Protein AF-A0A9W8QSR6-F1 (afdb_monomer)

Foldseek 3Di:
DDKDKDKALQQADDPVNVQLQQDDQPPPPDDDDDDDPDPPPRSVVNLVLVVWFQKKWKDHHPATWMAGNPDPSRSHDTHGDHDPDDDDHRIMMMMGHTDPPHDPVVVVVVVVPDDLCVVVVDPPDQWDADPPPTGDTRGDPPDDD

Nearest PDB structures (foldseek):
  7zub-assembly1_B  TM=6.641E-01  e=3.926E-04  Homo sapiens
  6xld-assembly1_B  TM=6.385E-01  e=3.926E-04  Saccharomyces cerevisiae S288C
  6xle-assembly1_B  TM=6.512E-01  e=6.565E-04  Saccharomyces cerevisiae S288C
  6xlf-assembly1_B  TM=6.147E-01  e=9.654E-04  Saccharomyces cerevisiae S288C
  9etj-assembly2_B  TM=2.345E-01  e=3.381E+00  Mus musculus

Organism: NCBI:txid195108

Structure (mmCIF, N/CA/C/O backbone):
data_AF-A0A9W8QSR6-F1
#
_entry.id   AF-A0A9W8QSR6-F1
#
loop_
_atom_site.group_PDB
_atom_site.id
_atom_site.type_symbol
_atom_site.label_atom_id
_atom_site.label_alt_id
_atom_site.label_comp_id
_atom_site.label_asym_id
_atom_site.label_entity_id
_atom_site.label_seq_id
_atom_site.pdbx_PDB_ins_code
_atom_site.Cartn_x
_atom_site.Cartn_y
_atom_site.Cartn_z
_atom_site.occupancy
_atom_site.B_iso_or_equiv
_atom_site.auth_seq_id
_atom_site.auth_comp_id
_atom_site.auth_asym_id
_atom_site.auth_atom_id
_atom_site.pdbx_PDB_model_num
ATOM 1 N N . MET A 1 1 ? 2.294 -12.683 -12.577 1.00 61.47 1 MET A N 1
ATOM 2 C CA . MET A 1 1 ? 2.414 -11.416 -11.819 1.00 61.47 1 MET A CA 1
ATOM 3 C C . MET A 1 1 ? 1.342 -11.433 -10.750 1.00 61.47 1 MET A C 1
ATOM 5 O O . MET A 1 1 ? 0.193 -11.645 -11.115 1.00 61.47 1 MET A O 1
ATOM 9 N N . ALA A 1 2 ? 1.711 -11.288 -9.477 1.00 81.69 2 ALA A N 1
ATOM 10 C CA . ALA A 1 2 ? 0.778 -11.377 -8.354 1.00 81.69 2 ALA A CA 1
ATOM 11 C C . ALA A 1 2 ? 0.391 -9.978 -7.850 1.00 81.69 2 ALA A C 1
ATOM 13 O O . ALA A 1 2 ? 1.235 -9.079 -7.768 1.00 81.69 2 ALA A O 1
ATOM 14 N N . LEU A 1 3 ? -0.896 -9.800 -7.553 1.00 86.19 3 LEU A N 1
ATOM 15 C CA . LEU A 1 3 ? -1.447 -8.606 -6.922 1.00 86.19 3 LEU A CA 1
ATOM 16 C C . LEU A 1 3 ? -2.001 -9.004 -5.557 1.00 86.19 3 LEU A C 1
ATOM 18 O O . LEU A 1 3 ? -2.858 -9.883 -5.478 1.00 86.19 3 LEU A O 1
ATOM 22 N N . THR A 1 4 ? -1.546 -8.331 -4.505 1.00 85.12 4 THR A N 1
ATOM 23 C CA . THR A 1 4 ? -1.991 -8.597 -3.133 1.00 85.12 4 THR A CA 1
ATOM 24 C C . THR A 1 4 ? -2.639 -7.347 -2.558 1.00 85.12 4 THR A C 1
ATOM 26 O O . THR A 1 4 ? -2.044 -6.269 -2.548 1.00 85.12 4 THR A O 1
ATOM 29 N N . ARG A 1 5 ? -3.875 -7.488 -2.074 1.00 86.88 5 ARG A N 1
ATOM 30 C CA . ARG A 1 5 ? -4.658 -6.402 -1.478 1.00 86.88 5 ARG A CA 1
ATOM 31 C C . ARG A 1 5 ? -4.655 -6.488 0.044 1.00 86.88 5 ARG A C 1
ATOM 33 O O . ARG A 1 5 ? -4.823 -7.566 0.609 1.00 86.88 5 ARG A O 1
ATOM 40 N N . ILE A 1 6 ? -4.518 -5.333 0.685 1.00 84.88 6 ILE A N 1
ATOM 41 C CA . ILE A 1 6 ? -4.589 -5.143 2.132 1.00 84.88 6 ILE A CA 1
ATOM 42 C C . ILE A 1 6 ? -5.612 -4.040 2.404 1.00 84.88 6 ILE A C 1
ATOM 44 O O . ILE A 1 6 ? -5.491 -2.939 1.872 1.00 84.88 6 ILE A O 1
ATOM 48 N N . ASP A 1 7 ? -6.606 -4.318 3.242 1.00 85.06 7 ASP A N 1
ATOM 49 C CA . ASP A 1 7 ? -7.569 -3.319 3.705 1.00 85.06 7 ASP A CA 1
ATOM 50 C C . ASP A 1 7 ? -7.373 -3.062 5.204 1.00 85.06 7 ASP A C 1
ATOM 52 O O . ASP A 1 7 ? -7.379 -3.985 6.020 1.00 85.06 7 ASP A O 1
ATOM 56 N N . CYS A 1 8 ? -7.221 -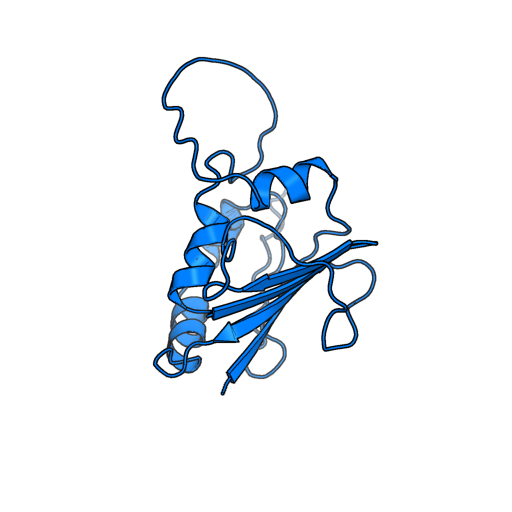1.791 5.567 1.00 80.81 8 CYS A N 1
ATOM 57 C CA . CYS A 1 8 ? -6.999 -1.333 6.935 1.00 80.81 8 CYS A CA 1
ATOM 58 C C . CYS A 1 8 ? -8.215 -0.553 7.450 1.00 80.81 8 CYS A C 1
ATOM 60 O O . CYS A 1 8 ? -8.917 0.110 6.686 1.00 80.81 8 CYS A O 1
ATOM 62 N N . ASN A 1 9 ? -8.414 -0.548 8.772 1.00 80.81 9 ASN A N 1
ATOM 63 C CA . ASN A 1 9 ? -9.481 0.209 9.443 1.00 80.81 9 ASN A CA 1
ATOM 64 C C . ASN A 1 9 ? -9.250 1.733 9.490 1.00 80.81 9 ASN A C 1
ATOM 66 O O . ASN A 1 9 ? -10.038 2.451 10.106 1.00 80.81 9 ASN A O 1
ATOM 70 N N . GLU A 1 10 ? -8.171 2.218 8.876 1.00 80.56 10 GLU A N 1
ATOM 71 C CA . GLU A 1 10 ? -7.898 3.641 8.709 1.00 80.56 10 GLU A CA 1
ATOM 72 C C . GLU A 1 10 ? -8.948 4.261 7.779 1.00 80.56 10 GLU A C 1
ATOM 74 O O . GLU A 1 10 ? -9.149 3.781 6.663 1.00 80.56 10 GLU A O 1
ATOM 79 N N . ARG A 1 11 ? -9.638 5.310 8.233 1.00 79.38 11 ARG A N 1
ATOM 80 C CA . ARG A 1 11 ? -10.828 5.853 7.548 1.00 79.38 11 ARG A CA 1
ATOM 81 C C . ARG A 1 11 ? -10.495 6.902 6.493 1.00 79.38 11 ARG A C 1
ATOM 83 O O . ARG A 1 11 ? -11.344 7.227 5.667 1.00 79.38 11 ARG A O 1
ATOM 90 N N . GLY A 1 12 ? -9.279 7.428 6.523 1.00 83.75 12 GLY A N 1
ATOM 91 C CA . GLY A 1 12 ? -8.827 8.433 5.578 1.00 83.75 12 GLY A CA 1
ATOM 92 C C . GLY A 1 12 ? -7.492 9.009 6.008 1.00 83.75 12 GLY A C 1
ATOM 93 O O . GLY A 1 12 ? -7.317 9.405 7.157 1.00 83.75 12 GLY A O 1
ATOM 94 N N . PHE A 1 13 ? -6.553 9.082 5.076 1.00 84.19 13 PHE A N 1
ATOM 95 C CA . PHE A 1 13 ? -5.287 9.749 5.314 1.00 84.19 13 PHE A CA 1
ATOM 96 C C . PHE A 1 13 ? -5.512 11.245 5.486 1.00 84.19 13 PHE A C 1
ATOM 98 O O . PHE A 1 13 ? -6.247 11.871 4.724 1.00 84.19 13 PHE A O 1
ATOM 105 N N . SER A 1 14 ? -4.849 11.825 6.482 1.00 83.31 14 SER A N 1
ATOM 106 C CA . SER A 1 14 ? -4.699 13.270 6.558 1.00 83.31 14 SER A CA 1
ATOM 107 C C . SER A 1 14 ? -3.550 13.718 5.654 1.00 83.31 14 SER A C 1
ATOM 109 O O . SER A 1 14 ? -2.715 12.912 5.227 1.00 83.31 14 SER A O 1
ATOM 111 N N . LYS A 1 15 ? -3.445 15.026 5.406 1.00 80.25 15 LYS A N 1
ATOM 112 C CA . LYS A 1 15 ? -2.279 15.599 4.718 1.00 80.25 15 LYS A CA 1
ATOM 113 C C . LYS A 1 15 ? -0.971 15.194 5.412 1.00 80.25 15 LYS A C 1
ATOM 115 O O . LYS A 1 15 ? -0.012 14.828 4.741 1.00 80.25 15 LYS A O 1
ATOM 120 N N . GLN A 1 16 ? -0.962 15.173 6.745 1.00 78.81 16 GLN A N 1
ATOM 121 C CA . GLN A 1 16 ? 0.189 14.751 7.540 1.00 78.81 16 GLN A CA 1
ATOM 122 C C . GLN A 1 16 ? 0.524 13.269 7.323 1.00 78.81 16 GLN A C 1
ATOM 124 O O . GLN A 1 16 ? 1.702 12.928 7.246 1.00 78.81 16 GLN A O 1
ATOM 129 N N . SER A 1 17 ? -0.479 12.392 7.174 1.00 77.94 17 SER A N 1
ATOM 130 C CA . SER A 1 17 ? -0.262 10.980 6.825 1.00 77.94 17 SER A CA 1
ATOM 131 C C . SER A 1 17 ? 0.415 10.838 5.461 1.00 77.94 17 SER A C 1
ATOM 133 O O . SER A 1 17 ? 1.378 10.085 5.328 1.00 77.94 17 SER A O 1
ATOM 135 N N . ILE A 1 18 ? -0.045 11.595 4.458 1.00 80.81 18 ILE A N 1
ATOM 136 C CA . ILE A 1 18 ? 0.555 11.607 3.117 1.00 80.81 18 ILE A CA 1
ATOM 137 C C . ILE A 1 18 ? 2.003 12.091 3.195 1.00 80.81 18 ILE A C 1
ATOM 139 O O . ILE A 1 18 ? 2.907 11.402 2.728 1.00 80.81 18 ILE A O 1
ATOM 143 N N . GLU A 1 19 ? 2.243 13.234 3.837 1.00 79.12 19 GLU A N 1
ATOM 144 C CA . GLU A 1 19 ? 3.587 13.789 4.013 1.00 79.12 19 GLU A CA 1
ATOM 145 C C . GLU A 1 19 ? 4.520 12.813 4.740 1.00 79.12 19 GLU A C 1
ATOM 147 O O . GLU A 1 19 ? 5.661 12.632 4.320 1.00 79.12 19 GLU A O 1
ATOM 152 N N . ALA A 1 20 ? 4.050 12.141 5.794 1.00 77.00 20 ALA A N 1
ATOM 153 C CA . ALA A 1 20 ? 4.835 11.154 6.532 1.00 77.00 20 ALA A CA 1
ATOM 154 C C . ALA A 1 20 ? 5.246 9.958 5.660 1.00 77.00 20 ALA A C 1
ATOM 156 O O . ALA A 1 20 ? 6.387 9.510 5.739 1.00 77.00 20 ALA A O 1
ATOM 157 N N . ILE A 1 21 ? 4.353 9.473 4.793 1.00 77.31 21 ILE A N 1
ATOM 158 C CA . ILE A 1 21 ? 4.634 8.358 3.876 1.00 77.31 21 ILE A CA 1
ATOM 159 C C . ILE A 1 21 ? 5.577 8.788 2.741 1.00 77.31 21 ILE A C 1
ATOM 161 O O . ILE A 1 21 ? 6.387 7.983 2.272 1.00 77.31 21 ILE A O 1
ATOM 165 N N . CYS A 1 22 ? 5.503 10.050 2.309 1.00 76.25 22 CYS A N 1
ATOM 166 C CA . CYS A 1 22 ? 6.346 10.610 1.249 1.00 76.25 22 CYS A CA 1
ATOM 167 C C . CYS A 1 22 ? 7.730 11.054 1.745 1.00 76.25 22 CYS A C 1
ATOM 169 O O . CYS A 1 22 ? 8.661 11.163 0.948 1.00 76.25 22 CYS A O 1
ATOM 171 N N . ARG A 1 23 ? 7.903 11.288 3.052 1.00 69.00 23 ARG A N 1
ATOM 172 C CA . ARG A 1 23 ? 9.198 11.675 3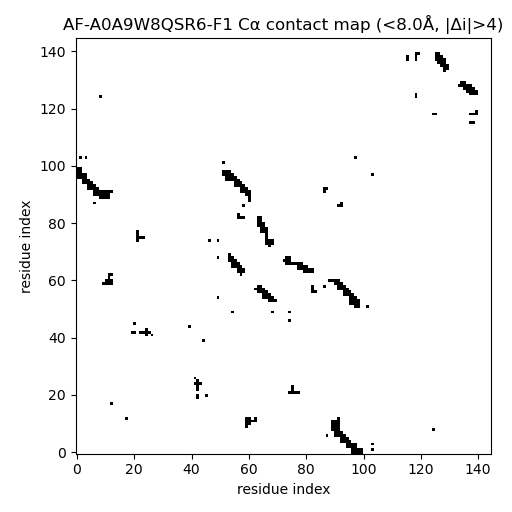.622 1.00 69.00 23 ARG A CA 1
ATOM 173 C C . ARG A 1 23 ? 10.267 10.625 3.295 1.00 69.00 23 ARG A C 1
ATOM 175 O O . ARG A 1 23 ? 10.117 9.432 3.556 1.00 69.00 23 ARG A O 1
ATOM 182 N N . ILE A 1 24 ? 11.362 11.101 2.709 1.00 5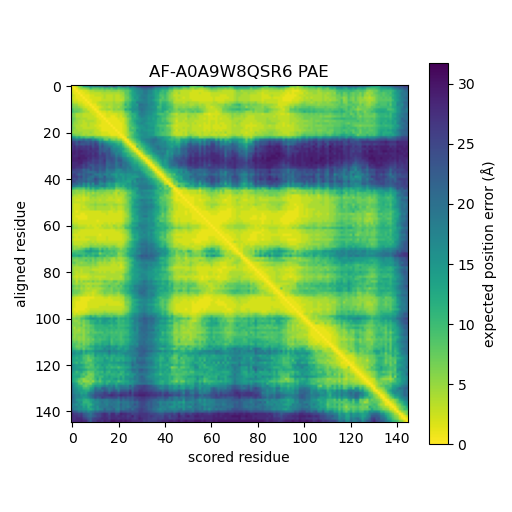4.50 24 ILE A N 1
ATOM 183 C CA . ILE A 1 24 ? 12.640 10.385 2.629 1.00 54.50 24 ILE A CA 1
ATOM 184 C C . ILE A 1 24 ? 13.160 10.269 4.061 1.00 54.50 24 ILE A C 1
ATOM 186 O O . ILE A 1 24 ? 13.005 11.227 4.818 1.00 54.50 24 ILE A O 1
ATOM 190 N N . CYS A 1 25 ? 13.755 9.132 4.430 1.00 44.88 25 CYS A N 1
ATOM 191 C CA . CYS A 1 25 ? 14.377 8.885 5.730 1.00 44.88 25 CYS A CA 1
ATOM 192 C C . CYS A 1 25 ? 15.292 10.042 6.177 1.00 44.88 25 CYS A C 1
ATOM 194 O O . CYS A 1 25 ? 16.505 10.001 5.997 1.00 44.88 25 CYS A O 1
ATOM 196 N N . LYS A 1 26 ? 14.733 11.059 6.834 1.00 39.19 26 LYS A N 1
ATOM 197 C CA . LYS A 1 26 ? 15.457 11.865 7.806 1.00 39.19 26 LYS A CA 1
ATOM 198 C C . LYS A 1 26 ? 15.461 11.035 9.079 1.00 39.19 26 LYS A C 1
ATOM 200 O O . LYS A 1 26 ? 14.629 11.224 9.959 1.00 39.19 26 LYS A O 1
ATOM 205 N N . SER A 1 27 ? 16.384 10.081 9.152 1.00 41.09 27 SER A N 1
ATOM 206 C CA . SER A 1 27 ? 16.832 9.550 10.435 1.00 41.09 27 SER A CA 1
ATOM 207 C C . SER A 1 27 ? 17.461 10.709 11.204 1.00 41.09 27 SER A C 1
ATOM 209 O O . SER A 1 27 ? 18.668 10.907 11.155 1.00 41.09 27 SER A O 1
ATOM 211 N N . ILE A 1 28 ? 16.646 11.522 11.873 1.00 33.09 28 ILE A N 1
ATOM 212 C CA . ILE A 1 28 ? 17.136 12.497 12.838 1.00 33.09 28 ILE A CA 1
ATOM 213 C C . ILE A 1 28 ? 17.096 11.801 14.189 1.00 33.09 28 ILE A C 1
ATOM 215 O O . ILE A 1 28 ? 16.097 11.779 14.901 1.00 33.09 28 ILE A O 1
ATOM 219 N N . LYS A 1 29 ? 18.229 11.188 14.520 1.00 41.94 29 LYS A N 1
ATOM 220 C CA . LYS A 1 29 ? 18.617 10.926 15.898 1.00 41.94 29 LYS A CA 1
ATOM 221 C C . LYS A 1 29 ? 19.102 12.260 16.478 1.00 41.94 29 LYS A C 1
ATOM 223 O O . LYS A 1 29 ? 20.300 12.464 16.590 1.00 41.94 29 LYS A O 1
ATOM 228 N N . SER A 1 30 ? 18.193 13.185 16.782 1.00 36.31 30 SER A N 1
ATOM 229 C CA . SER A 1 30 ? 18.502 14.344 17.630 1.00 36.31 30 SER A CA 1
ATOM 230 C C . SER A 1 30 ? 17.233 15.037 18.123 1.00 36.31 30 SER A C 1
ATOM 232 O O . SER A 1 30 ? 16.476 15.565 17.314 1.00 36.31 30 SER A O 1
ATOM 234 N N . GLY A 1 31 ? 17.084 15.089 19.447 1.00 38.16 31 GLY A N 1
ATOM 235 C CA . GLY A 1 31 ? 16.407 16.185 20.142 1.00 38.16 31 GLY A CA 1
ATOM 236 C C . GLY A 1 31 ? 14.886 16.110 20.226 1.00 38.16 31 GLY A C 1
ATOM 237 O O . GLY A 1 31 ? 14.189 16.467 19.290 1.00 38.16 31 GLY A O 1
ATOM 238 N N . GLU A 1 32 ? 14.410 15.676 21.393 1.00 42.62 32 GLU A N 1
ATOM 239 C CA . GLU A 1 32 ? 13.311 16.290 22.156 1.00 42.62 32 GLU A CA 1
ATOM 240 C C . GLU A 1 32 ? 12.130 16.926 21.390 1.00 42.62 32 GLU A C 1
ATOM 242 O O . GLU A 1 32 ? 12.195 18.074 20.964 1.00 42.62 32 GLU A O 1
ATOM 247 N N . SER A 1 33 ? 10.961 16.275 21.424 1.00 40.09 33 SER A N 1
ATOM 248 C CA . SER A 1 33 ? 9.821 16.716 22.258 1.00 40.09 33 SER A CA 1
ATOM 249 C C . SER A 1 33 ? 8.453 16.308 21.698 1.00 40.09 33 SER A C 1
ATOM 251 O O . SER A 1 33 ? 7.996 16.810 20.681 1.00 40.09 33 SER A O 1
ATOM 253 N N . LYS A 1 34 ? 7.768 15.516 22.531 1.00 43.94 34 LYS A N 1
ATOM 254 C CA . LYS A 1 34 ? 6.345 15.592 22.906 1.00 43.94 34 LYS A CA 1
ATOM 255 C C . LYS A 1 34 ? 5.257 15.286 21.855 1.00 43.94 34 LYS A C 1
ATOM 257 O O . LYS A 1 34 ? 4.919 16.066 20.975 1.00 43.94 34 LYS A O 1
ATOM 262 N N . SER A 1 35 ? 4.552 14.202 22.201 1.00 41.06 35 SER A N 1
ATOM 263 C CA . SER A 1 35 ? 3.094 14.017 22.135 1.00 41.06 35 SER A CA 1
ATOM 264 C C . SER A 1 35 ? 2.444 13.776 20.772 1.00 41.06 35 SER A C 1
ATOM 266 O O . SER A 1 35 ? 1.675 14.598 20.289 1.00 41.06 35 SER A O 1
ATOM 268 N N . ALA A 1 36 ? 2.617 12.560 20.250 1.00 39.94 36 ALA A N 1
ATOM 269 C CA . ALA A 1 36 ? 1.503 11.747 19.754 1.00 39.94 36 ALA A CA 1
ATOM 270 C C . ALA A 1 36 ? 1.953 10.280 19.673 1.00 39.94 36 ALA A C 1
ATOM 272 O O . ALA A 1 36 ? 2.825 9.926 18.889 1.00 39.94 36 ALA A O 1
ATOM 273 N N . GLU A 1 37 ? 1.364 9.414 20.493 1.00 40.47 37 GLU A N 1
ATOM 274 C CA . GLU A 1 37 ? 1.692 7.988 20.605 1.00 40.47 37 GLU A CA 1
ATOM 275 C C . GLU A 1 37 ? 1.203 7.168 19.386 1.00 40.47 37 GLU A C 1
ATOM 277 O O . GLU A 1 37 ? 0.349 6.282 19.504 1.00 40.47 37 GLU A O 1
ATOM 282 N N . PHE A 1 38 ? 1.731 7.462 18.197 1.00 44.50 38 PHE A N 1
ATOM 283 C CA . PHE A 1 38 ? 1.578 6.637 17.002 1.00 44.50 38 PHE A CA 1
ATOM 284 C C . PHE A 1 38 ? 2.841 5.796 16.800 1.00 44.50 38 PHE A C 1
ATOM 286 O O . PHE A 1 38 ? 3.946 6.313 16.654 1.00 44.50 38 PHE A O 1
ATOM 293 N N . ILE A 1 39 ? 2.681 4.473 16.773 1.00 46.62 39 ILE A N 1
ATOM 294 C CA . ILE A 1 39 ? 3.748 3.552 16.368 1.00 46.62 39 ILE A CA 1
ATOM 295 C C . ILE A 1 39 ? 4.109 3.886 14.912 1.00 46.62 39 ILE A C 1
ATOM 297 O O . ILE A 1 39 ? 3.243 3.807 14.043 1.00 46.62 39 ILE A O 1
ATOM 301 N N . GLY A 1 40 ? 5.364 4.266 14.646 1.00 48.00 40 GLY A N 1
ATOM 302 C CA . GLY A 1 40 ? 5.841 4.560 13.284 1.00 48.00 40 GLY A CA 1
ATOM 303 C C . GLY A 1 40 ? 6.508 5.922 13.058 1.00 48.00 40 GLY A C 1
ATOM 304 O O . GLY A 1 40 ? 6.757 6.269 11.906 1.00 48.00 40 GLY A O 1
ATOM 305 N N . GLU A 1 41 ? 6.865 6.665 14.110 1.00 46.69 41 GLU A N 1
ATOM 306 C CA . GLU A 1 41 ? 7.490 8.003 14.018 1.00 46.69 41 GLU A CA 1
ATOM 307 C C . GLU A 1 41 ? 8.794 8.063 13.183 1.00 46.69 41 GLU A C 1
ATOM 309 O O . GLU A 1 41 ? 9.240 9.129 12.773 1.00 46.69 41 GLU A O 1
ATOM 314 N N . LYS A 1 42 ? 9.405 6.913 12.870 1.00 50.91 42 LYS A N 1
ATOM 315 C CA . LYS A 1 42 ? 10.703 6.831 12.182 1.00 50.91 42 LYS A CA 1
ATOM 316 C C . LYS A 1 42 ? 10.642 6.823 10.650 1.00 50.91 42 LYS A C 1
ATOM 318 O O . LYS A 1 42 ? 11.694 6.805 10.026 1.00 50.91 42 LYS A O 1
ATOM 323 N N . GLY A 1 43 ? 9.469 6.779 10.012 1.00 49.03 43 GLY A N 1
ATOM 324 C CA . GLY A 1 43 ? 9.364 6.834 8.538 1.00 49.03 43 GLY A CA 1
ATOM 325 C C . GLY A 1 43 ? 9.971 5.645 7.759 1.00 49.03 43 GLY A C 1
ATOM 326 O O . GLY A 1 43 ? 9.901 5.624 6.534 1.00 49.03 43 GLY A O 1
ATOM 327 N N . VAL A 1 44 ? 10.523 4.630 8.440 1.00 51.78 44 VAL A N 1
ATOM 328 C CA . VAL A 1 44 ? 11.142 3.436 7.819 1.00 51.78 44 VAL A CA 1
ATOM 329 C C . VAL A 1 44 ? 10.109 2.346 7.490 1.00 51.78 44 VAL A C 1
ATOM 331 O O . VAL A 1 44 ? 10.264 1.615 6.516 1.00 51.78 44 VAL A O 1
ATOM 334 N N . GLY A 1 45 ? 9.020 2.255 8.263 1.00 65.25 45 GLY A N 1
ATOM 335 C CA . GLY A 1 45 ? 8.091 1.116 8.215 1.00 65.25 45 GLY A CA 1
ATOM 336 C C . GLY A 1 45 ? 7.368 0.937 6.879 1.00 65.25 45 GLY A C 1
ATOM 337 O O . GLY A 1 45 ? 7.301 -0.173 6.365 1.00 65.25 45 GLY A O 1
ATOM 338 N N . PHE A 1 46 ? 6.878 2.022 6.269 1.00 73.12 46 PHE A N 1
ATOM 339 C CA . PHE A 1 46 ? 6.191 1.920 4.977 1.00 73.12 46 PHE A CA 1
ATOM 340 C C . PHE A 1 46 ? 7.150 1.550 3.839 1.00 73.12 46 PHE A C 1
ATOM 342 O O . PHE A 1 46 ? 6.771 0.817 2.932 1.00 73.12 46 PHE A O 1
ATOM 349 N N . LYS A 1 47 ? 8.407 2.017 3.882 1.00 77.00 47 LYS A N 1
ATOM 350 C CA . LYS A 1 47 ? 9.364 1.760 2.798 1.00 77.00 47 LYS A CA 1
ATOM 351 C C . LYS A 1 47 ? 9.778 0.291 2.714 1.00 77.00 47 LYS A C 1
ATOM 353 O O . LYS A 1 47 ? 10.105 -0.165 1.625 1.00 77.00 47 LYS A O 1
ATOM 358 N N . ALA A 1 48 ? 9.701 -0.457 3.817 1.00 80.44 48 ALA A N 1
ATOM 359 C CA . ALA A 1 48 ? 9.975 -1.893 3.826 1.00 80.44 48 ALA A CA 1
ATOM 360 C C . ALA A 1 48 ? 9.085 -2.672 2.843 1.00 80.44 48 ALA A C 1
ATOM 362 O O . ALA A 1 48 ? 9.508 -3.692 2.326 1.00 80.44 48 ALA A O 1
ATOM 363 N N . VAL A 1 49 ? 7.893 -2.177 2.488 1.00 79.94 49 VAL A N 1
ATOM 364 C CA . VAL A 1 49 ? 7.045 -2.850 1.490 1.00 79.94 49 VAL A CA 1
ATOM 365 C C . VAL A 1 49 ? 7.665 -2.838 0.079 1.00 79.94 49 VAL A C 1
ATOM 367 O O . VAL A 1 49 ? 7.365 -3.701 -0.745 1.00 79.94 49 VAL A O 1
ATOM 370 N N . PHE A 1 50 ? 8.591 -1.910 -0.200 1.00 83.69 50 PHE A N 1
ATOM 371 C CA . PHE A 1 50 ? 9.393 -1.901 -1.425 1.00 83.69 50 PHE A CA 1
ATOM 372 C C . PHE A 1 50 ? 10.541 -2.923 -1.402 1.00 83.69 50 PHE A C 1
ATOM 374 O O . PHE A 1 50 ? 11.376 -2.881 -2.293 1.00 83.69 50 PHE A O 1
ATOM 381 N N . THR A 1 51 ? 10.635 -3.834 -0.436 1.00 82.75 51 THR A N 1
ATOM 382 C CA . THR A 1 51 ? 11.495 -5.020 -0.605 1.00 82.75 51 THR A CA 1
ATOM 383 C C . THR A 1 51 ? 10.784 -6.114 -1.399 1.00 82.75 51 THR A C 1
ATOM 385 O O . THR A 1 51 ? 11.439 -6.919 -2.047 1.00 82.75 51 THR A O 1
ATOM 388 N N . VAL A 1 52 ? 9.446 -6.114 -1.387 1.00 84.19 52 VAL A N 1
ATOM 389 C CA . VAL A 1 52 ? 8.614 -7.177 -1.971 1.00 84.19 52 VAL A CA 1
ATOM 390 C C . VAL A 1 52 ? 7.709 -6.704 -3.111 1.00 84.19 52 VAL A C 1
ATOM 392 O O . VAL A 1 52 ? 7.293 -7.515 -3.934 1.00 84.19 52 VAL A O 1
ATOM 395 N N . ALA A 1 53 ? 7.393 -5.403 -3.187 1.00 88.12 53 ALA A N 1
ATOM 396 C CA . ALA A 1 53 ? 6.463 -4.852 -4.179 1.00 88.12 53 ALA A CA 1
ATOM 397 C C . ALA A 1 53 ? 7.039 -3.688 -5.004 1.00 88.12 53 ALA A C 1
ATOM 399 O O . 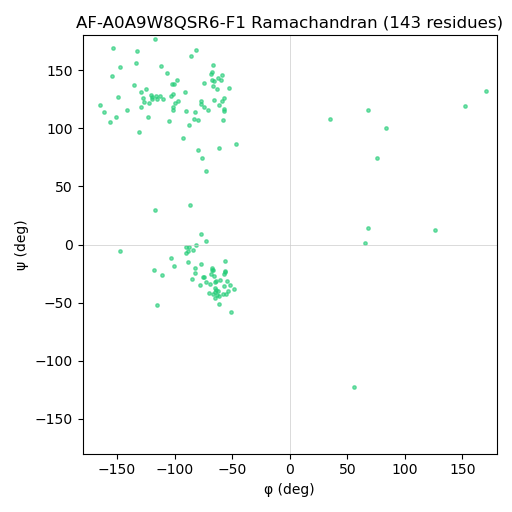ALA A 1 53 ? 7.458 -2.669 -4.442 1.00 88.12 53 ALA A O 1
ATOM 400 N N . SER A 1 54 ? 7.057 -3.809 -6.333 1.00 90.31 54 SER A N 1
ATOM 401 C CA . SER A 1 54 ? 7.555 -2.762 -7.247 1.00 90.31 54 SER A CA 1
ATOM 402 C C . SER A 1 54 ? 6.579 -1.602 -7.409 1.00 90.31 54 SER A C 1
ATOM 404 O O . SER A 1 54 ? 6.986 -0.474 -7.683 1.00 90.31 54 SER A O 1
ATOM 406 N N . THR A 1 55 ? 5.281 -1.849 -7.248 1.00 91.62 55 THR A N 1
ATOM 407 C CA . THR A 1 55 ? 4.252 -0.806 -7.323 1.00 91.62 55 THR A CA 1
ATOM 408 C C . THR A 1 55 ? 3.263 -0.959 -6.184 1.00 91.62 55 THR A C 1
ATOM 410 O O . THR A 1 55 ? 2.830 -2.067 -5.873 1.00 91.62 55 THR A O 1
ATOM 413 N N . ILE A 1 56 ? 2.891 0.165 -5.579 1.00 91.75 56 ILE A N 1
ATOM 414 C CA . ILE A 1 56 ? 1.959 0.218 -4.454 1.00 91.75 56 ILE A CA 1
ATOM 415 C C . ILE A 1 56 ? 0.894 1.246 -4.792 1.00 91.75 56 ILE A C 1
ATOM 417 O O . ILE A 1 56 ? 1.228 2.419 -4.944 1.00 91.75 56 ILE A O 1
ATOM 421 N N . TRP A 1 57 ? -0.367 0.844 -4.882 1.00 94.00 57 TRP A N 1
ATOM 422 C CA . TRP A 1 57 ? -1.492 1.775 -4.952 1.00 94.00 57 TRP A CA 1
ATOM 423 C C . TRP A 1 57 ? -2.108 1.926 -3.570 1.00 94.00 57 TRP A C 1
ATOM 425 O O . TRP A 1 57 ? -2.227 0.948 -2.836 1.00 94.00 57 TRP A O 1
ATOM 435 N N . ILE A 1 58 ? -2.522 3.142 -3.228 1.00 91.88 58 ILE A N 1
ATOM 436 C CA . ILE A 1 58 ? -3.206 3.456 -1.976 1.00 91.88 58 ILE A CA 1
ATOM 437 C C . ILE A 1 58 ? -4.472 4.239 -2.306 1.00 91.88 58 ILE A C 1
ATOM 439 O O . ILE A 1 58 ? -4.43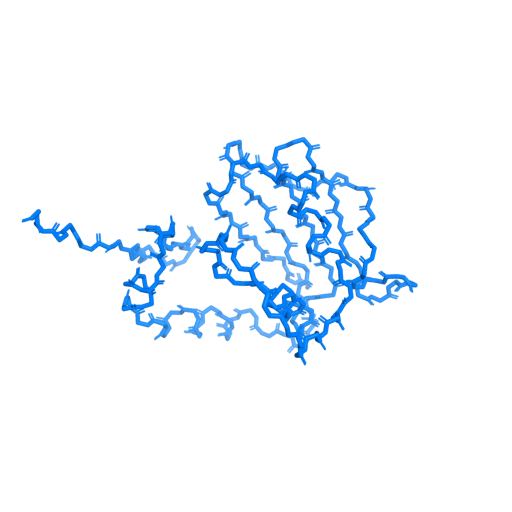0 5.222 -3.048 1.00 91.88 58 ILE A O 1
ATOM 443 N N . SER A 1 59 ? -5.589 3.808 -1.728 1.00 93.31 59 SER A N 1
ATOM 444 C CA . SER A 1 59 ? -6.848 4.541 -1.693 1.00 93.31 59 SER A CA 1
ATOM 445 C C . SER A 1 59 ? -7.262 4.742 -0.242 1.00 93.31 59 SER A C 1
ATOM 447 O O . SER A 1 59 ? -7.384 3.778 0.510 1.00 93.31 59 SER A O 1
ATOM 449 N N . SER A 1 60 ? -7.432 5.996 0.169 1.00 90.81 60 SER A N 1
ATOM 450 C CA . SER A 1 60 ? -7.777 6.349 1.545 1.00 90.81 60 SER A CA 1
ATOM 451 C C . SER A 1 60 ? -8.580 7.645 1.571 1.00 90.81 60 SER A C 1
ATOM 453 O O . 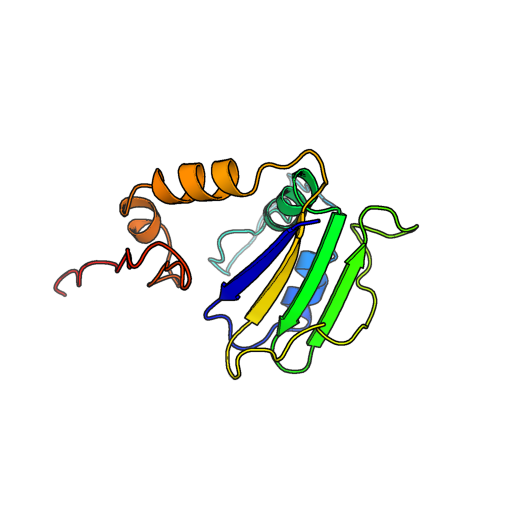SER A 1 60 ? -8.050 8.720 1.280 1.00 90.81 60 SER A O 1
ATOM 455 N N . GLY A 1 61 ? -9.871 7.556 1.898 1.00 88.62 61 GLY A N 1
ATOM 456 C CA . GLY A 1 61 ? -10.787 8.695 1.800 1.00 88.62 61 GLY A CA 1
ATOM 457 C C . GLY A 1 61 ? -10.804 9.280 0.383 1.00 88.62 61 GLY A C 1
ATOM 458 O O . GLY A 1 61 ? -11.053 8.566 -0.586 1.00 88.62 61 GLY A O 1
ATOM 459 N N . TYR A 1 62 ? -10.498 10.573 0.260 1.00 88.69 62 TYR A N 1
ATOM 460 C CA . TYR A 1 62 ? -10.424 11.278 -1.028 1.00 88.69 62 TYR A CA 1
ATOM 461 C C . TYR A 1 62 ? -9.078 11.121 -1.750 1.00 88.69 62 TYR A C 1
ATOM 463 O O . TYR A 1 62 ? -8.920 11.596 -2.874 1.00 88.69 62 TYR A O 1
ATOM 471 N N . TYR A 1 63 ? -8.095 10.468 -1.125 1.00 89.88 63 TYR A N 1
ATOM 472 C CA . TYR A 1 63 ? -6.774 10.282 -1.709 1.00 89.88 63 TYR A CA 1
ATOM 473 C C . TYR A 1 63 ? -6.696 8.977 -2.498 1.00 89.88 63 TYR A C 1
ATOM 475 O O . TYR A 1 63 ? -7.051 7.905 -2.006 1.00 89.88 63 TYR A O 1
ATOM 483 N N . SER A 1 64 ? -6.171 9.075 -3.719 1.00 92.88 64 SER A N 1
ATOM 484 C CA . SER A 1 64 ? -5.838 7.931 -4.565 1.00 92.88 64 SER A CA 1
ATOM 485 C C . SER A 1 64 ? -4.537 8.208 -5.310 1.00 92.88 64 SER A C 1
ATOM 487 O O . SER A 1 64 ? -4.449 9.127 -6.129 1.00 92.88 64 SER A O 1
ATOM 489 N N . PHE A 1 65 ? -3.512 7.418 -5.014 1.00 92.75 65 PHE A N 1
ATOM 490 C CA . PHE A 1 65 ? -2.179 7.586 -5.584 1.00 92.75 65 PHE A CA 1
ATOM 491 C C . PHE A 1 65 ? -1.424 6.261 -5.603 1.00 92.75 65 PHE A C 1
ATOM 493 O O . PHE A 1 65 ? -1.848 5.269 -5.009 1.00 92.75 65 PHE A O 1
ATOM 500 N N . ARG A 1 66 ? -0.288 6.239 -6.298 1.00 92.81 66 ARG A N 1
ATOM 501 C CA . ARG A 1 66 ? 0.632 5.105 -6.275 1.00 92.81 66 ARG A CA 1
ATOM 502 C C . ARG A 1 66 ? 2.073 5.544 -6.091 1.00 92.81 66 ARG A C 1
ATOM 504 O O . ARG A 1 66 ? 2.437 6.639 -6.508 1.00 92.81 66 ARG A O 1
ATOM 511 N N . PHE A 1 67 ? 2.890 4.640 -5.582 1.00 90.75 67 PHE A N 1
ATOM 512 C CA . PHE A 1 67 ? 4.339 4.709 -5.700 1.00 90.75 67 PHE A CA 1
ATOM 513 C C . PHE A 1 67 ? 4.833 3.678 -6.705 1.00 90.75 67 PHE A C 1
ATOM 515 O O . PHE A 1 67 ? 4.252 2.598 -6.841 1.00 90.75 67 PHE A O 1
ATOM 522 N N . ASP A 1 68 ? 5.911 4.017 -7.398 1.00 89.75 68 ASP A N 1
ATOM 523 C CA . ASP A 1 68 ? 6.503 3.185 -8.439 1.00 89.75 68 ASP A CA 1
ATOM 524 C C . ASP A 1 68 ? 7.997 3.073 -8.204 1.00 89.75 68 ASP A C 1
ATOM 526 O O . ASP A 1 68 ? 8.727 3.974 -8.593 1.00 89.75 68 ASP A O 1
ATOM 530 N N . ARG A 1 69 ? 8.460 1.996 -7.569 1.00 87.44 69 ARG A N 1
ATOM 531 C CA . ARG A 1 69 ? 9.861 1.857 -7.145 1.00 87.44 69 ARG A CA 1
ATOM 532 C C . ARG A 1 69 ? 10.855 2.118 -8.281 1.00 87.44 69 ARG A C 1
ATOM 534 O O . ARG A 1 69 ? 11.907 2.694 -8.035 1.00 87.44 69 ARG A O 1
ATOM 541 N N . ASN A 1 70 ? 10.492 1.731 -9.502 1.00 85.00 70 ASN A N 1
ATOM 542 C CA . ASN A 1 70 ? 11.355 1.802 -10.680 1.00 85.00 70 ASN A CA 1
ATOM 543 C C . ASN A 1 70 ? 11.277 3.159 -11.406 1.00 85.00 70 ASN A C 1
ATOM 545 O O . ASN A 1 70 ? 11.948 3.358 -12.414 1.00 85.00 70 ASN A O 1
ATOM 549 N N . GLY A 1 71 ? 10.439 4.085 -10.934 1.00 80.69 71 GLY A N 1
ATOM 550 C CA . GLY A 1 71 ? 10.324 5.436 -11.476 1.00 80.69 71 GLY A CA 1
ATOM 551 C C . GLY A 1 71 ? 11.337 6.421 -10.880 1.00 80.69 71 GLY A C 1
ATOM 552 O O . GLY A 1 71 ? 11.867 6.222 -9.792 1.00 80.69 71 GLY A O 1
ATOM 553 N N . HIS A 1 72 ? 11.530 7.548 -11.570 1.00 69.50 72 HIS A N 1
ATOM 554 C CA . HIS A 1 72 ? 12.459 8.637 -11.219 1.00 69.50 72 HIS A CA 1
ATOM 555 C C . HIS A 1 72 ? 12.383 9.136 -9.757 1.00 69.50 72 HIS A C 1
ATOM 557 O O . HIS A 1 72 ? 13.413 9.414 -9.154 1.00 69.50 72 HIS A O 1
ATOM 563 N N . LEU A 1 73 ? 11.186 9.228 -9.166 1.00 71.75 73 LEU A N 1
ATOM 564 C CA . LEU A 1 73 ? 10.972 9.602 -7.755 1.00 71.75 73 LEU A CA 1
ATOM 565 C C . LEU A 1 73 ? 10.327 8.466 -6.955 1.00 71.75 73 LEU A C 1
ATOM 567 O O . LEU A 1 73 ? 9.567 8.693 -6.015 1.00 71.75 73 LEU A O 1
ATOM 571 N N . GLY A 1 74 ? 10.603 7.232 -7.357 1.00 76.69 74 GLY A N 1
ATOM 572 C CA . GLY A 1 74 ? 9.718 6.099 -7.161 1.00 76.69 74 GLY A CA 1
ATOM 573 C C . GLY A 1 74 ? 9.188 5.864 -5.756 1.00 76.69 74 GLY A C 1
ATOM 574 O O . GLY A 1 74 ? 7.979 5.866 -5.531 1.00 76.69 74 GLY A O 1
ATOM 575 N N . MET A 1 75 ? 10.100 5.688 -4.801 1.00 78.25 75 MET A N 1
ATOM 576 C CA . MET A 1 75 ? 9.756 5.450 -3.398 1.00 78.25 75 MET A CA 1
ATOM 577 C C . MET A 1 75 ? 9.427 6.732 -2.632 1.00 78.25 75 MET A C 1
ATOM 579 O O . MET A 1 75 ? 9.162 6.655 -1.442 1.00 78.25 75 MET A O 1
ATOM 583 N N . ILE A 1 76 ? 9.486 7.906 -3.257 1.00 74.06 76 ILE A N 1
ATOM 584 C CA . ILE A 1 76 ? 9.533 9.205 -2.574 1.00 74.06 76 ILE A CA 1
ATOM 585 C C . ILE A 1 76 ? 8.282 10.019 -2.878 1.00 74.06 76 ILE A C 1
ATOM 587 O O . ILE A 1 76 ? 7.607 10.481 -1.960 1.00 74.06 76 ILE A O 1
ATOM 591 N N . ALA A 1 77 ? 7.964 10.176 -4.160 1.00 81.81 77 ALA A N 1
ATOM 592 C CA . ALA A 1 77 ? 6.863 11.005 -4.612 1.00 81.81 77 ALA A CA 1
ATOM 593 C C . ALA A 1 77 ? 5.665 10.138 -5.020 1.00 81.81 77 ALA A C 1
ATOM 595 O O . ALA A 1 77 ? 5.809 9.228 -5.843 1.00 81.81 77 ALA A O 1
ATOM 596 N N . PRO A 1 78 ? 4.471 10.419 -4.480 1.00 87.38 78 PRO A N 1
ATOM 597 C CA . PRO A 1 78 ? 3.263 9.742 -4.895 1.00 87.38 78 PRO A CA 1
ATOM 598 C C . PRO A 1 78 ? 2.844 10.269 -6.269 1.00 87.38 78 PRO A C 1
ATOM 600 O O . PRO A 1 78 ? 2.878 11.467 -6.541 1.00 87.38 78 PRO A O 1
ATOM 603 N N . ILE A 1 79 ? 2.396 9.367 -7.132 1.00 89.62 79 ILE A N 1
ATOM 604 C CA . ILE A 1 79 ? 1.820 9.698 -8.431 1.00 89.62 79 ILE A CA 1
ATOM 605 C C . ILE A 1 79 ? 0.306 9.596 -8.293 1.00 89.62 79 ILE A C 1
ATO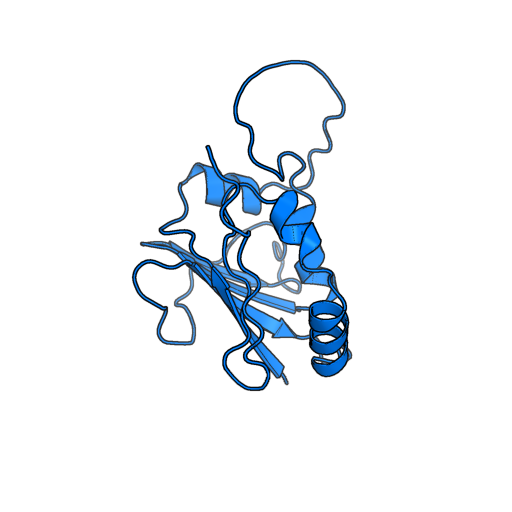M 607 O O . ILE A 1 79 ? -0.221 8.501 -8.074 1.00 89.62 79 ILE A O 1
ATOM 611 N N . THR A 1 80 ? -0.404 10.715 -8.446 1.00 91.06 80 THR A N 1
ATOM 612 C CA . THR A 1 80 ? -1.872 10.732 -8.448 1.00 91.06 80 THR A CA 1
ATOM 613 C C . THR A 1 80 ? -2.397 9.806 -9.541 1.00 91.06 80 THR A C 1
ATOM 615 O O . THR A 1 80 ? -2.174 10.020 -10.734 1.00 91.06 80 THR A O 1
ATOM 618 N N . ARG A 1 81 ? -3.084 8.742 -9.128 1.00 91.94 81 ARG A N 1
ATOM 619 C CA . ARG A 1 81 ? -3.646 7.712 -10.004 1.00 91.94 81 ARG A CA 1
ATOM 620 C C . ARG A 1 81 ? -4.834 7.073 -9.312 1.00 91.94 81 ARG A C 1
ATOM 622 O O . ARG A 1 81 ? -4.824 6.884 -8.098 1.00 91.94 81 ARG A O 1
ATOM 629 N N . ARG A 1 82 ? -5.841 6.701 -10.101 1.00 91.75 82 ARG A N 1
ATOM 630 C CA . ARG A 1 82 ? -6.983 5.934 -9.602 1.00 91.75 82 ARG A CA 1
ATOM 631 C C . ARG A 1 82 ? -6.524 4.573 -9.083 1.00 91.75 82 ARG A C 1
ATOM 633 O O . ARG A 1 82 ? -5.609 3.967 -9.646 1.00 91.75 82 ARG A O 1
ATOM 640 N N . PHE A 1 83 ? -7.168 4.123 -8.014 1.00 91.50 83 PHE A N 1
ATOM 641 C CA . PHE A 1 83 ? -6.997 2.775 -7.504 1.00 91.50 83 PHE A CA 1
ATOM 642 C C . PHE A 1 83 ? -7.491 1.776 -8.566 1.00 91.50 83 PHE A C 1
ATOM 644 O O . PHE A 1 83 ? -8.546 2.022 -9.155 1.00 91.50 83 PHE A O 1
ATOM 651 N N . PRO A 1 84 ? -6.746 0.697 -8.867 1.00 89.19 84 PRO A N 1
ATOM 652 C CA . PRO A 1 84 ? -7.102 -0.211 -9.963 1.00 89.19 84 PRO A CA 1
ATOM 653 C C . PRO A 1 84 ? -8.381 -1.025 -9.729 1.00 89.19 84 PRO A C 1
ATOM 655 O O . PRO A 1 84 ? -8.968 -1.527 -10.681 1.00 89.19 84 PRO A O 1
ATOM 658 N N . GLU A 1 85 ? -8.807 -1.160 -8.474 1.00 87.88 85 GLU A N 1
ATOM 659 C CA . GLU A 1 85 ? -9.997 -1.912 -8.068 1.00 87.88 85 GLU A CA 1
ATOM 660 C C . GLU A 1 85 ? -11.045 -0.995 -7.424 1.00 87.88 85 GLU A C 1
ATOM 662 O O . GLU A 1 85 ? -10.798 0.189 -7.200 1.00 87.88 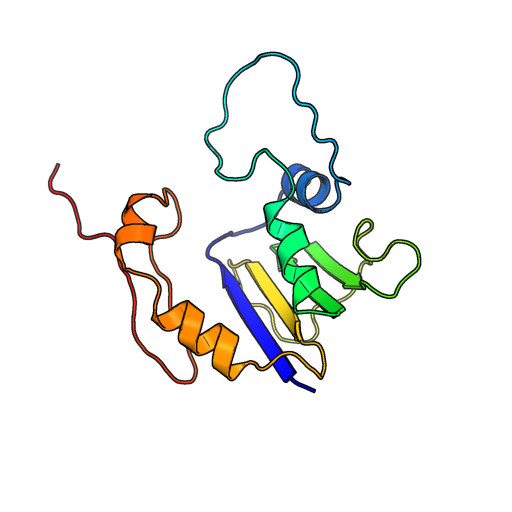85 GLU A O 1
ATOM 667 N N . GLN A 1 86 ? -12.207 -1.546 -7.058 1.00 85.81 86 GLN A N 1
ATOM 668 C CA . GLN A 1 86 ? -13.152 -0.838 -6.195 1.00 85.81 86 GLN A CA 1
ATOM 669 C C . GLN A 1 86 ? -12.599 -0.763 -4.758 1.00 85.81 86 GLN A C 1
ATOM 671 O O . GLN A 1 86 ? -12.413 -1.809 -4.113 1.00 85.81 86 GLN A O 1
ATOM 676 N N . PRO A 1 87 ? -12.314 0.445 -4.232 1.00 78.56 87 PRO A N 1
ATOM 677 C CA . PRO A 1 87 ? -11.867 0.610 -2.856 1.00 78.56 87 PRO A CA 1
ATOM 678 C C . PRO A 1 87 ? -12.990 0.259 -1.886 1.00 78.56 87 PRO A C 1
ATOM 680 O O . PRO A 1 87 ? -14.170 0.479 -2.167 1.00 78.56 87 PRO A O 1
ATOM 683 N N . LYS A 1 88 ? -12.628 -0.263 -0.715 1.00 80.75 88 LYS A N 1
ATOM 684 C CA . LYS A 1 88 ? -13.612 -0.525 0.334 1.00 80.75 88 LYS A CA 1
ATOM 685 C C . LYS A 1 88 ? -13.972 0.795 1.015 1.00 80.75 88 LYS A C 1
ATOM 687 O O . LYS A 1 88 ? -13.096 1.467 1.553 1.00 80.75 88 LYS A O 1
ATOM 692 N N . GLN A 1 89 ? -15.251 1.174 0.995 1.00 81.62 89 GLN A N 1
ATOM 693 C CA . GLN A 1 89 ? -15.695 2.419 1.629 1.00 81.62 89 GLN A CA 1
ATOM 694 C C . GLN A 1 89 ? -15.388 2.426 3.134 1.00 81.62 89 GLN A C 1
ATOM 696 O O . GLN A 1 89 ? -15.508 1.406 3.814 1.00 81.62 89 GLN A O 1
ATOM 701 N N . GLY A 1 90 ? -14.991 3.592 3.652 1.00 84.00 90 GLY A N 1
ATOM 702 C CA . GLY A 1 90 ? -14.675 3.782 5.072 1.00 84.00 90 GLY A CA 1
ATOM 703 C C . GLY A 1 90 ? -13.414 3.054 5.553 1.00 84.00 90 GLY A C 1
ATOM 704 O O . GLY A 1 90 ? -13.230 2.910 6.760 1.00 84.00 90 GLY A O 1
ATOM 705 N N . CYS A 1 91 ? -12.575 2.572 4.635 1.00 86.06 91 CYS A N 1
ATOM 706 C CA . CYS A 1 91 ? -11.314 1.887 4.907 1.00 86.06 91 CYS A CA 1
ATOM 707 C C . CYS A 1 91 ? -10.196 2.467 4.032 1.00 86.06 91 CYS A C 1
ATOM 709 O O . CYS A 1 91 ? -10.443 3.176 3.055 1.00 86.06 91 CYS A O 1
ATOM 711 N N . THR A 1 92 ? -8.957 2.123 4.371 1.00 87.81 92 THR A N 1
ATOM 712 C CA . THR A 1 92 ? -7.791 2.394 3.534 1.00 87.81 92 THR A CA 1
ATOM 713 C C . THR A 1 92 ? -7.417 1.112 2.821 1.00 87.81 92 THR A C 1
ATOM 715 O O . THR A 1 92 ? -7.091 0.123 3.474 1.00 87.81 92 THR A O 1
ATOM 718 N N . SER A 1 93 ? -7.464 1.135 1.495 1.00 90.94 93 SER A N 1
ATOM 719 C CA . SER A 1 93 ? -7.109 0.007 0.640 1.00 90.94 93 SER A CA 1
ATOM 720 C C . SER A 1 93 ? -5.711 0.213 0.065 1.00 90.94 93 SER A C 1
ATOM 722 O O . SER A 1 93 ? -5.405 1.263 -0.500 1.00 90.94 93 SER A O 1
ATOM 724 N N . ILE A 1 94 ? -4.864 -0.802 0.188 1.00 90.19 94 ILE A N 1
ATOM 725 C CA . ILE A 1 94 ? -3.514 -0.846 -0.367 1.00 90.19 94 ILE A CA 1
ATOM 726 C C . ILE A 1 94 ? -3.445 -2.036 -1.317 1.00 90.19 94 ILE A C 1
ATOM 728 O O . ILE A 1 94 ? -3.809 -3.150 -0.948 1.00 90.19 94 ILE A O 1
ATOM 732 N N . LEU A 1 95 ? -2.977 -1.809 -2.539 1.00 91.00 95 LEU A N 1
ATOM 733 C CA . LEU A 1 95 ? -2.739 -2.861 -3.522 1.00 91.00 95 LEU A CA 1
ATOM 734 C C . LEU A 1 95 ? -1.248 -2.919 -3.827 1.00 91.00 95 LEU A C 1
ATOM 736 O O . LEU A 1 95 ? -0.640 -1.902 -4.156 1.00 91.00 95 LEU A O 1
ATOM 740 N N . LEU A 1 96 ? -0.670 -4.107 -3.721 1.00 90.31 96 LEU A N 1
ATOM 741 C CA . LEU A 1 96 ? 0.744 -4.368 -3.941 1.00 90.31 96 LEU A CA 1
ATOM 742 C C . LEU A 1 96 ? 0.914 -5.168 -5.226 1.00 90.31 96 LEU A C 1
ATOM 744 O O . LEU A 1 96 ? 0.344 -6.248 -5.366 1.00 90.31 96 LEU A O 1
ATOM 748 N N . LYS A 1 97 ? 1.728 -4.659 -6.150 1.00 91.00 97 LYS A N 1
ATOM 749 C CA . LYS A 1 97 ? 2.286 -5.455 -7.243 1.00 91.00 97 LYS A CA 1
ATOM 750 C C . LYS A 1 97 ? 3.573 -6.086 -6.751 1.00 91.00 97 LYS A C 1
ATOM 752 O O . LYS A 1 97 ? 4.587 -5.395 -6.661 1.00 91.00 97 LYS A O 1
ATOM 757 N N . LEU A 1 98 ? 3.499 -7.373 -6.430 1.00 89.19 98 LEU A N 1
ATOM 758 C CA . LEU A 1 98 ? 4.651 -8.132 -5.964 1.00 89.19 98 LEU A CA 1
ATOM 759 C C . LEU A 1 98 ? 5.666 -8.312 -7.094 1.00 89.19 98 LEU A C 1
ATOM 761 O O . LEU A 1 98 ? 5.305 -8.421 -8.274 1.00 89.19 98 LEU A O 1
ATOM 765 N N . ASP A 1 99 ? 6.940 -8.327 -6.720 1.00 86.56 99 ASP A N 1
ATOM 766 C CA . ASP A 1 99 ? 8.021 -8.640 -7.644 1.00 86.56 99 ASP A CA 1
ATOM 767 C C . ASP A 1 99 ? 7.942 -10.100 -8.097 1.00 86.56 99 ASP A C 1
ATOM 769 O O . ASP A 1 99 ? 7.364 -10.950 -7.423 1.00 86.56 99 ASP A O 1
ATOM 773 N N . LYS A 1 100 ? 8.486 -10.396 -9.284 1.00 80.06 100 LYS A N 1
ATOM 774 C CA . LYS A 1 100 ? 8.389 -11.741 -9.882 1.00 80.06 100 LYS A CA 1
ATOM 775 C C . LYS A 1 100 ? 9.044 -12.815 -9.013 1.00 80.06 100 LYS A C 1
ATOM 777 O O . LYS A 1 100 ? 8.569 -13.944 -9.012 1.00 80.06 100 LYS A O 1
ATOM 782 N N . ASP A 1 101 ? 10.079 -12.423 -8.281 1.00 80.38 101 ASP A N 1
ATOM 783 C CA . ASP A 1 101 ? 10.884 -13.301 -7.433 1.00 80.38 101 ASP A CA 1
ATOM 784 C C . ASP A 1 101 ? 10.326 -13.382 -6.002 1.00 80.38 101 ASP A C 1
ATOM 786 O O . ASP A 1 101 ? 10.858 -14.091 -5.152 1.00 80.38 101 ASP A O 1
ATOM 790 N N . CYS A 1 102 ? 9.248 -12.644 -5.719 1.00 78.19 102 CYS A N 1
ATOM 791 C CA . CYS A 1 102 ? 8.588 -12.653 -4.429 1.00 78.19 102 CYS A CA 1
ATOM 792 C C . CYS A 1 102 ? 7.500 -13.731 -4.403 1.00 78.19 102 CYS A C 1
ATOM 794 O O . CYS A 1 102 ? 6.495 -13.640 -5.115 1.00 78.19 102 CYS A O 1
ATOM 796 N N . ASP A 1 103 ? 7.687 -14.745 -3.558 1.00 77.56 103 ASP A N 1
ATOM 797 C CA . ASP A 1 103 ? 6.668 -15.765 -3.339 1.00 77.56 103 ASP A CA 1
ATOM 798 C C . ASP A 1 103 ? 5.589 -15.244 -2.379 1.00 77.56 103 ASP A C 1
ATOM 800 O O . ASP A 1 103 ? 5.784 -15.131 -1.165 1.00 77.56 103 ASP A O 1
ATOM 804 N N . GLU A 1 104 ? 4.409 -14.953 -2.929 1.00 74.06 104 GLU A N 1
ATOM 805 C CA . GLU A 1 104 ? 3.229 -14.570 -2.151 1.00 74.06 104 GLU A CA 1
ATOM 806 C C . GLU A 1 104 ? 2.896 -15.606 -1.064 1.00 74.06 104 GLU A C 1
ATOM 808 O O . GLU A 1 104 ? 2.394 -15.248 0.003 1.00 74.06 104 GLU A O 1
ATOM 813 N N . ARG A 1 105 ? 3.179 -16.895 -1.299 1.00 74.56 105 ARG A N 1
ATOM 814 C CA . ARG A 1 105 ? 2.907 -17.962 -0.328 1.00 74.56 105 ARG A CA 1
ATOM 815 C C . ARG A 1 105 ? 3.752 -17.790 0.926 1.00 74.56 105 ARG A C 1
ATOM 817 O O . ARG A 1 105 ? 3.195 -17.919 2.013 1.00 74.56 105 ARG A O 1
ATOM 824 N N . LEU A 1 106 ? 5.022 -17.413 0.783 1.00 74.94 106 LEU A N 1
ATOM 825 C CA . LEU A 1 106 ? 5.920 -17.167 1.913 1.00 74.94 106 LEU A CA 1
ATOM 826 C C . LEU A 1 106 ? 5.449 -15.980 2.751 1.00 74.94 106 LEU A C 1
ATOM 828 O O . LEU A 1 106 ? 5.325 -16.118 3.963 1.00 74.94 106 LEU A O 1
ATOM 832 N N . ILE A 1 107 ? 5.070 -14.861 2.117 1.00 75.38 107 ILE A N 1
ATOM 833 C CA . ILE A 1 107 ? 4.500 -13.700 2.834 1.00 75.38 107 ILE A CA 1
ATOM 834 C C . ILE A 1 107 ? 3.287 -14.138 3.656 1.00 75.38 107 ILE A C 1
ATOM 836 O O . ILE A 1 107 ? 3.086 -13.723 4.797 1.00 75.38 107 ILE A O 1
ATOM 840 N N . VAL A 1 108 ? 2.447 -14.985 3.069 1.00 71.75 108 VAL A N 1
ATOM 841 C CA . VAL A 1 108 ? 1.232 -15.474 3.711 1.00 71.75 108 VAL A CA 1
ATOM 842 C C . VAL A 1 108 ? 1.545 -16.431 4.854 1.00 71.75 108 VAL A C 1
ATOM 844 O O . VAL A 1 108 ? 0.874 -16.357 5.879 1.00 71.75 108 VAL A O 1
ATOM 847 N N . GLU A 1 109 ? 2.506 -17.335 4.697 1.00 73.38 109 GLU A N 1
ATOM 848 C CA . GLU A 1 109 ? 2.932 -18.256 5.753 1.00 73.38 109 GLU A CA 1
ATOM 849 C C . GLU A 1 109 ? 3.600 -17.530 6.915 1.00 73.38 109 GLU A C 1
ATOM 851 O O . GLU A 1 109 ? 3.248 -17.781 8.065 1.00 73.38 109 GLU A O 1
ATOM 856 N N . GLU A 1 110 ? 4.457 -16.557 6.628 1.00 74.38 110 GLU A N 1
ATOM 857 C CA . GLU A 1 110 ? 5.055 -15.693 7.641 1.00 74.38 110 GLU A CA 1
ATOM 858 C C . GLU A 1 110 ? 3.981 -14.853 8.347 1.00 74.38 110 GLU A C 1
ATOM 860 O O . GLU A 1 110 ? 3.947 -14.757 9.569 1.00 74.38 110 GLU A O 1
ATOM 865 N N . THR A 1 111 ? 2.987 -14.357 7.605 1.00 69.50 111 THR A N 1
ATOM 866 C CA . THR A 1 111 ? 1.847 -13.660 8.218 1.00 69.50 111 THR A CA 1
ATOM 867 C C . THR A 1 111 ? 1.018 -14.582 9.123 1.00 69.50 111 THR A C 1
ATOM 869 O O . THR A 1 111 ? 0.436 -14.122 10.106 1.00 69.50 111 THR A O 1
ATOM 872 N N . LYS A 1 112 ? 0.943 -15.886 8.818 1.00 68.25 112 LYS A N 1
ATOM 873 C CA . LYS A 1 112 ? 0.259 -16.880 9.664 1.00 68.25 112 LYS A CA 1
ATOM 874 C C . LYS A 1 112 ? 1.054 -17.238 10.920 1.00 68.25 112 LYS A C 1
ATOM 876 O O . LYS A 1 112 ? 0.428 -17.667 11.889 1.00 68.25 112 LYS A O 1
ATOM 881 N N . SER A 1 113 ? 2.384 -17.131 10.887 1.00 70.88 113 SER A N 1
ATOM 882 C CA . SER A 1 113 ? 3.250 -17.479 12.020 1.00 70.88 113 SER A CA 1
ATOM 883 C C . SER A 1 113 ? 3.247 -16.407 13.110 1.00 70.88 113 SER A C 1
ATOM 885 O O . SER A 1 113 ? 3.616 -16.696 14.249 1.00 70.88 113 SER A O 1
ATOM 887 N N . TYR A 1 114 ? 2.779 -15.194 12.793 1.00 71.19 114 TYR A N 1
ATOM 888 C CA . TYR A 1 114 ? 2.612 -14.136 13.777 1.00 71.19 114 TYR A CA 1
ATOM 889 C C . TYR A 1 114 ? 1.666 -14.545 14.910 1.00 71.19 114 TYR A C 1
ATOM 891 O O . TYR A 1 114 ? 0.503 -14.898 14.701 1.00 71.19 114 TYR A O 1
ATOM 899 N N . ASP A 1 115 ? 2.193 -14.450 16.131 1.00 65.81 115 ASP A N 1
ATOM 900 C CA . ASP A 1 115 ? 1.464 -14.692 17.370 1.00 65.81 115 ASP A CA 1
ATOM 901 C C . ASP A 1 115 ? 0.392 -13.602 17.570 1.00 65.81 115 ASP A C 1
ATOM 903 O O . ASP A 1 115 ? 0.610 -12.411 17.320 1.00 65.81 115 ASP A O 1
ATOM 907 N N . GLU A 1 116 ? -0.773 -14.001 18.075 1.00 66.19 116 GLU A N 1
ATOM 908 C CA . GLU A 1 116 ? -1.871 -13.108 18.449 1.00 66.19 116 GLU A CA 1
ATOM 909 C C . GLU A 1 116 ? -1.449 -12.034 19.460 1.00 66.19 116 GLU A C 1
ATOM 911 O O . GLU A 1 116 ? -2.028 -10.944 19.494 1.00 66.19 116 GLU A O 1
ATOM 916 N N . LYS A 1 117 ? -0.373 -12.297 20.213 1.00 66.12 117 LYS A N 1
ATOM 917 C CA . LYS A 1 117 ? 0.283 -11.339 21.108 1.00 66.12 117 LYS A CA 1
ATOM 918 C C . LYS A 1 117 ? 0.729 -10.059 20.408 1.00 66.12 117 LYS A C 1
ATOM 920 O O . LYS A 1 117 ? 0.802 -9.032 21.076 1.00 66.12 117 LYS A O 1
ATOM 925 N N . ILE A 1 118 ? 0.955 -10.051 19.089 1.00 67.56 118 ILE A N 1
ATOM 926 C CA . ILE A 1 118 ? 1.239 -8.805 18.355 1.00 67.56 118 ILE A CA 1
ATOM 927 C C . ILE A 1 118 ? 0.102 -7.796 18.546 1.00 67.56 118 ILE A C 1
ATOM 929 O O . ILE A 1 118 ? 0.362 -6.607 18.721 1.00 67.56 118 ILE A O 1
ATOM 933 N N . LEU A 1 119 ? -1.154 -8.252 18.622 1.00 62.12 119 LEU A N 1
ATOM 934 C CA . LEU A 1 119 ? -2.293 -7.368 18.871 1.00 62.12 119 LEU A CA 1
ATOM 935 C C . LEU A 1 119 ? -2.304 -6.750 20.273 1.00 62.12 119 LEU A C 1
ATOM 937 O O . LEU A 1 119 ? -2.929 -5.705 20.454 1.00 62.12 119 LEU A O 1
ATOM 941 N N . LEU A 1 120 ? -1.621 -7.345 21.257 1.00 63.38 120 LEU A N 1
ATOM 942 C CA . LEU A 1 120 ? -1.495 -6.762 22.600 1.00 63.38 120 LEU A CA 1
ATOM 943 C C . LEU A 1 120 ? -0.699 -5.454 22.558 1.00 63.38 120 LEU A C 1
ATOM 945 O O . LEU A 1 120 ? -0.992 -4.526 23.313 1.00 63.38 120 LEU A O 1
ATOM 949 N N . PHE A 1 121 ? 0.258 -5.359 21.633 1.00 63.41 121 PHE A N 1
ATOM 950 C CA . PHE A 1 121 ? 1.110 -4.186 21.444 1.00 63.41 121 PHE A CA 1
ATOM 951 C C . PHE A 1 121 ? 0.520 -3.168 20.454 1.00 63.41 121 PHE A C 1
ATOM 953 O O . PHE A 1 121 ? 1.037 -2.058 20.325 1.00 63.41 121 PHE A O 1
ATOM 960 N N . LEU A 1 122 ? -0.584 -3.502 19.774 1.00 63.81 122 LEU A N 1
ATOM 961 C CA . LEU A 1 122 ? -1.265 -2.606 18.840 1.00 63.81 122 LEU A CA 1
ATOM 962 C C . LEU A 1 122 ? -2.449 -1.902 19.516 1.00 63.81 122 LEU A C 1
ATOM 964 O O . LEU A 1 122 ? -3.391 -2.510 20.016 1.00 63.81 122 LEU A O 1
ATOM 968 N N . ARG A 1 123 ? -2.431 -0.566 19.495 1.00 60.59 123 ARG A N 1
ATOM 969 C CA . ARG A 1 123 ? -3.474 0.261 20.131 1.00 60.59 123 ARG A CA 1
ATOM 970 C C . ARG A 1 123 ? -4.768 0.359 19.320 1.00 60.59 123 ARG A C 1
ATOM 972 O O . ARG A 1 123 ? -5.851 0.447 19.891 1.00 60.59 123 ARG A O 1
ATOM 979 N N . ARG A 1 124 ? -4.659 0.371 17.987 1.00 60.91 124 ARG A N 1
ATOM 980 C CA . ARG A 1 124 ? -5.788 0.613 17.066 1.00 60.91 124 ARG A CA 1
ATOM 981 C C . ARG A 1 124 ? -6.199 -0.607 16.249 1.00 60.91 124 ARG A C 1
ATOM 983 O O . ARG A 1 124 ? -7.355 -0.694 15.835 1.00 60.91 124 ARG A O 1
ATOM 990 N N . LEU A 1 125 ? -5.277 -1.540 16.011 1.00 63.53 125 LEU A N 1
ATOM 991 C CA . LEU A 1 125 ? -5.564 -2.738 15.233 1.00 63.53 125 LEU A CA 1
ATOM 992 C C . LEU A 1 125 ? -6.201 -3.789 16.145 1.00 63.53 125 LEU A C 1
ATOM 994 O O . LEU A 1 125 ? -5.545 -4.352 17.013 1.00 63.53 125 LEU A O 1
ATOM 998 N N . ARG A 1 126 ? -7.501 -4.025 15.959 1.00 64.00 126 ARG A N 1
ATOM 999 C CA . ARG A 1 126 ? -8.268 -5.009 16.743 1.00 64.00 126 ARG A CA 1
ATOM 1000 C C . ARG A 1 126 ? -8.538 -6.304 15.993 1.00 64.00 126 ARG A C 1
ATOM 1002 O O . ARG A 1 126 ? -9.063 -7.229 16.593 1.00 64.00 126 ARG A O 1
ATOM 1009 N N . ARG A 1 127 ? -8.278 -6.328 14.685 1.00 64.69 127 ARG A N 1
ATOM 1010 C CA . ARG A 1 127 ? -8.574 -7.453 13.803 1.00 64.69 127 ARG A CA 1
ATOM 1011 C C . ARG A 1 127 ? -7.554 -7.518 12.680 1.00 64.69 127 ARG A C 1
ATOM 1013 O O . ARG A 1 127 ? -7.382 -6.537 11.965 1.00 64.69 127 ARG A O 1
ATOM 1020 N N . LEU A 1 128 ? -6.944 -8.684 12.514 1.00 68.19 128 LEU A N 1
ATOM 1021 C CA . LEU A 1 128 ? -6.180 -9.067 11.330 1.00 68.19 128 LEU A CA 1
ATOM 1022 C C . LEU A 1 128 ? -6.858 -10.309 10.741 1.00 68.19 128 LEU A C 1
ATOM 1024 O O . LEU A 1 128 ? -7.122 -11.248 11.488 1.00 68.19 128 LEU A O 1
ATOM 1028 N N . ALA A 1 129 ? -7.203 -10.283 9.451 1.00 64.38 129 ALA A N 1
ATOM 1029 C CA . ALA A 1 129 ? -7.925 -11.358 8.767 1.00 64.38 129 ALA A CA 1
ATOM 1030 C C . ALA A 1 129 ? -7.487 -11.463 7.295 1.00 64.38 129 ALA A C 1
ATOM 1032 O O . ALA A 1 129 ? -7.082 -10.461 6.705 1.00 64.38 129 ALA A O 1
ATOM 1033 N N . LYS A 1 130 ? -7.592 -12.660 6.694 1.00 65.06 130 LYS A N 1
ATOM 1034 C CA . LYS A 1 130 ? -7.300 -12.896 5.269 1.00 65.06 130 LYS A CA 1
ATOM 1035 C C . LYS A 1 130 ? -8.512 -13.497 4.543 1.00 65.06 130 LYS A C 1
ATOM 1037 O O . LYS A 1 130 ? -8.819 -14.676 4.694 1.00 65.06 130 LYS A O 1
ATOM 1042 N N . ASP A 1 131 ? -9.139 -12.715 3.669 1.00 59.66 131 ASP A N 1
ATOM 1043 C CA . ASP A 1 131 ? -10.454 -13.042 3.092 1.00 59.66 131 ASP A CA 1
ATOM 1044 C C . ASP A 1 131 ? -10.503 -14.284 2.180 1.00 59.66 131 ASP A C 1
ATOM 1046 O O . ASP A 1 131 ? -11.554 -14.913 2.087 1.00 59.66 131 ASP A O 1
ATOM 1050 N N . ARG A 1 132 ? -9.406 -14.683 1.511 1.00 48.25 132 ARG A N 1
ATOM 1051 C CA . ARG A 1 132 ? -9.480 -15.730 0.464 1.00 48.25 132 ARG A CA 1
ATOM 1052 C C . ARG A 1 132 ? -9.055 -17.151 0.856 1.00 48.25 132 ARG A C 1
ATOM 1054 O O . ARG A 1 132 ? -9.426 -18.071 0.143 1.00 48.25 132 ARG A O 1
ATOM 1061 N N . LEU A 1 133 ? -8.305 -17.367 1.944 1.00 44.38 133 LEU A N 1
ATOM 1062 C CA . LEU A 1 133 ? -7.773 -18.710 2.285 1.00 44.38 133 LEU A CA 1
ATOM 1063 C C . LEU A 1 133 ? -7.639 -19.001 3.794 1.00 44.38 133 LEU A C 1
ATOM 1065 O O . LEU A 1 133 ? -7.265 -20.109 4.166 1.00 44.38 133 LEU A O 1
ATOM 1069 N N . PHE A 1 134 ? -7.890 -18.029 4.680 1.00 40.03 134 PHE A N 1
ATOM 1070 C CA . PHE A 1 134 ? -7.611 -18.187 6.110 1.00 40.03 134 PHE A CA 1
ATOM 1071 C C . PHE A 1 134 ? -8.470 -17.248 6.964 1.00 40.03 134 PHE A C 1
ATOM 1073 O O . PHE A 1 134 ? -8.202 -16.055 7.072 1.00 40.03 134 PHE A O 1
ATOM 1080 N N . LYS A 1 135 ? -9.491 -17.800 7.626 1.00 46.97 135 LYS A N 1
ATOM 1081 C CA . LYS A 1 135 ? -10.415 -17.051 8.494 1.00 46.97 135 LYS A CA 1
ATOM 1082 C C . LYS A 1 135 ? -9.915 -16.917 9.940 1.00 46.97 135 LYS A C 1
ATOM 1084 O O . LYS A 1 135 ? -10.725 -16.933 10.862 1.00 46.97 135 LYS A O 1
ATOM 1089 N N . ARG A 1 136 ? -8.607 -16.809 10.193 1.00 48.38 136 ARG A N 1
ATOM 1090 C CA . ARG A 1 136 ? -8.148 -16.522 11.562 1.00 48.38 136 ARG A CA 1
ATOM 1091 C C . ARG A 1 136 ? -8.247 -15.025 11.783 1.00 48.38 136 ARG A C 1
ATOM 1093 O O . ARG A 1 136 ? -7.616 -14.235 11.091 1.00 48.38 136 ARG A O 1
ATOM 1100 N N . THR A 1 137 ? -9.135 -14.669 12.696 1.00 53.84 137 THR A N 1
ATOM 1101 C CA . THR A 1 137 ? -9.365 -13.307 13.144 1.00 53.84 137 THR A CA 1
ATOM 1102 C C . THR A 1 137 ? -8.721 -13.206 14.508 1.00 53.84 137 THR A C 1
ATOM 1104 O O . THR A 1 137 ? -9.238 -13.758 15.473 1.00 53.84 137 THR A O 1
ATOM 1107 N N . PHE A 1 138 ? -7.589 -12.524 14.588 1.00 55.66 138 PHE A N 1
ATOM 1108 C CA . PHE A 1 138 ? -7.019 -12.187 15.882 1.00 55.66 138 PHE A CA 1
ATOM 1109 C C .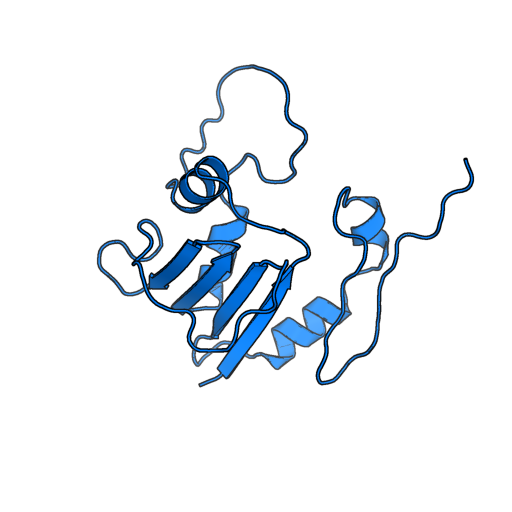 PHE A 1 138 ? -7.822 -11.020 16.447 1.00 55.66 138 PHE A C 1
ATOM 1111 O O . PHE A 1 138 ? -7.956 -9.997 15.780 1.00 55.66 138 PHE A O 1
ATOM 1118 N N . THR A 1 139 ? -8.388 -11.165 17.639 1.00 55.56 139 THR A N 1
ATOM 1119 C CA . THR A 1 139 ? -9.038 -10.065 18.355 1.00 55.56 139 THR A CA 1
ATOM 1120 C C . THR A 1 139 ? -8.411 -9.936 19.717 1.00 55.56 139 THR A C 1
ATOM 1122 O O . THR A 1 139 ? -8.242 -10.939 20.404 1.00 55.56 139 THR A O 1
ATOM 1125 N N . ARG A 1 140 ? -8.090 -8.708 20.126 1.00 55.06 140 ARG A N 1
ATOM 1126 C CA . ARG A 1 140 ? -7.669 -8.456 21.502 1.00 55.06 140 ARG A CA 1
ATOM 1127 C C . ARG A 1 140 ? -8.795 -8.941 22.420 1.00 55.06 140 ARG A C 1
ATOM 1129 O O . ARG A 1 140 ? -9.915 -8.443 22.303 1.00 55.06 140 ARG A O 1
ATOM 1136 N N . GLY A 1 141 ? -8.513 -9.942 23.256 1.00 51.06 141 GLY A N 1
ATOM 1137 C CA . GLY A 1 141 ? -9.448 -10.390 24.284 1.00 51.06 141 GLY A CA 1
ATOM 1138 C C . GLY A 1 141 ? -9.871 -9.184 25.115 1.00 51.06 141 GLY A C 1
ATOM 1139 O O . GLY A 1 141 ? -9.034 -8.331 25.425 1.00 51.06 141 GLY A O 1
ATOM 1140 N N . ALA A 1 142 ? -11.168 -9.062 25.393 1.00 41.69 142 ALA A N 1
ATOM 1141 C CA . ALA A 1 142 ? -11.671 -8.034 26.289 1.00 41.69 142 ALA A CA 1
ATOM 1142 C C . ALA A 1 142 ? -10.972 -8.221 27.638 1.00 41.69 142 ALA A C 1
ATOM 1144 O O . ALA A 1 142 ? -11.218 -9.197 28.340 1.00 41.69 142 ALA A O 1
ATOM 1145 N N . GLN A 1 143 ? -10.044 -7.327 27.957 1.00 37.75 143 GLN A N 1
ATOM 1146 C CA . GLN A 1 143 ? -9.475 -7.266 29.288 1.00 37.75 143 GLN A CA 1
ATOM 1147 C C . GLN A 1 143 ? -10.568 -6.628 30.155 1.00 37.75 143 GLN A C 1
ATOM 1149 O O . GLN A 1 143 ? -11.020 -5.534 29.796 1.00 37.75 143 GLN A O 1
ATOM 1154 N N . PRO A 1 144 ? -11.091 -7.325 31.182 1.00 31.05 144 PRO A N 1
ATOM 1155 C CA . PRO A 1 144 ? -12.082 -6.734 32.068 1.00 31.05 144 PRO A CA 1
ATOM 1156 C C . PRO A 1 144 ? -11.486 -5.481 32.720 1.00 31.05 144 PRO A C 1
ATOM 1158 O O . PRO A 1 144 ? -10.268 -5.398 32.899 1.00 31.05 144 PRO A O 1
ATOM 1161 N N . ALA A 1 145 ? -12.368 -4.505 32.941 1.00 34.56 145 ALA A N 1
ATOM 1162 C CA . ALA A 1 145 ? -12.062 -3.162 33.427 1.00 34.56 145 ALA A CA 1
ATOM 1163 C C . ALA A 1 145 ? -11.274 -3.157 34.743 1.00 34.56 145 ALA A C 1
ATOM 1165 O O . ALA A 1 145 ? -11.503 -4.070 35.568 1.00 34.56 145 ALA A O 1
#

pLDDT: mean 71.22, std 17.5, range [31.05, 94.0]

Solvent-accessible surface area (backbone atoms only — not comparable to full-atom values): 8926 Å² total; per-residue (Å²): 134,53,76,51,77,48,78,41,86,51,53,45,67,48,74,66,51,52,51,49,66,34,43,68,78,72,81,71,91,67,82,91,82,86,90,75,100,60,93,67,86,67,46,56,75,74,59,57,53,61,78,46,24,49,32,38,35,39,32,22,62,94,46,39,25,27,34,34,56,89,45,99,51,12,80,40,50,73,42,84,36,81,55,96,62,89,71,57,84,72,21,24,29,36,39,31,34,40,36,90,89,47,60,66,64,56,59,52,51,55,62,64,68,58,59,67,67,59,36,75,78,37,92,80,56,54,69,51,73,44,95,88,87,43,88,60,66,45,57,67,73,86,72,80,132

Secondary structure (DSSP, 8-state):
--EEEEEES-----HHHHHHHH----------------TTTTS-TTGGGGGTEEEEEEEETTEEEEEETTSTTTTTS-EE---SSPPPTTSEEEEEEE-TT--HHHHHHHHHHS-GGGGGS-SS---EEETTTEEEEE-------

Sequence (145 aa):
MALTRIDCNERGFSKQSIEAICRICKSIKSGESKSAEFIGEKGVGFKAVFTVASTIWISSGYYSFRFDRNGHLGMIAPITRRFPEQPKQGCTSILLKLDKDCDERLIVEETKSYDEKILLFLRRLRRLAKDRLFKRTFTRGAQPA

InterPro domains:
  IPR036890 Histidine kinase/HSP90-like ATPase superfamily [G3DSA:3.30.565.10] (3-123)
  IPR036890 Histidine kinase/HSP90-like ATPase superfamily [SSF55874] (6-121)
  IPR052957 Auxin-regulated embryogenesis mediator [PTHR32387] (7-129)

Radius of gyration: 16.44 Å; Cα contacts (8 Å, |Δi|>4): 194; chains: 1; bounding box: 34×35×45 Å

Mean predicted aligned error: 11.33 Å